Protein AF-A0A7U6KR20-F1 (afdb_monomer_lite)

Foldseek 3Di:
DDPCPDPVVVVVVVVVVVVVVCVLCVVVQVLCVVQCWGWDADPNWIKIFRNNVDPDPGDIDTDDPVVSVVLSVDDSVVNVVVVVD

pLDDT: mean 75.52, std 15.69, range [35.53, 93.5]

Radius of gyration: 16.14 Å; chains: 1; bounding box: 46×29×45 Å

Secondary structure (DSSP, 8-state):
------HHHHHHHHHHHHHHHHHHHHHHHHHHGGGT-EEEEETTEEEEETTTTSSS---EEEE-HHHHHHHHHS-HHHHHHHHH-

Sequence (85 aa):
MSNNLTFDDHKSNLFKAMNGMRKTLEPLNERLKPLGMMLWVADGLVWINRHAANDDSGGGFFIDNIRIEEMLAMTDEQLIKKLRN

Structure (mmCIF, N/CA/C/O backbone):
data_AF-A0A7U6KR20-F1
#
_entry.id   AF-A0A7U6KR20-F1
#
loop_
_atom_site.group_PDB
_atom_site.id
_atom_site.type_symbol
_atom_site.label_atom_id
_atom_site.label_alt_id
_atom_site.label_comp_id
_atom_site.label_asym_id
_atom_site.label_entity_id
_atom_site.label_seq_id
_atom_site.pdbx_PDB_ins_code
_atom_site.Cartn_x
_atom_site.Cartn_y
_ato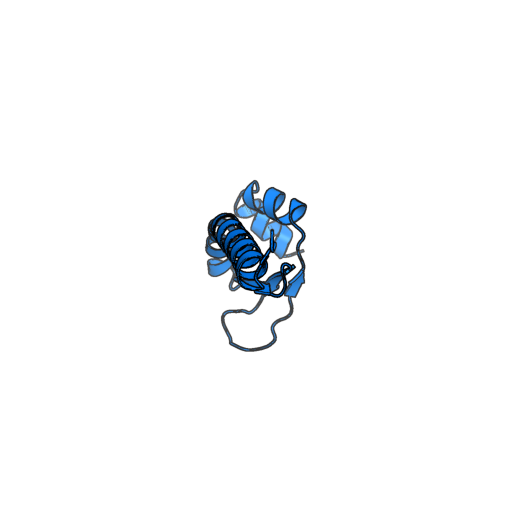m_site.Cartn_z
_atom_site.occupancy
_atom_site.B_iso_or_equiv
_atom_site.auth_seq_id
_atom_site.auth_comp_id
_atom_site.auth_asym_id
_atom_site.auth_atom_id
_atom_site.pdbx_PDB_model_num
ATOM 1 N N . MET A 1 1 ? 31.474 4.070 -35.822 1.00 37.97 1 MET A N 1
ATOM 2 C CA . MET A 1 1 ? 31.061 4.305 -34.423 1.00 37.97 1 MET A CA 1
ATOM 3 C C . MET A 1 1 ? 29.857 3.413 -34.171 1.00 37.97 1 MET A C 1
ATOM 5 O O . MET A 1 1 ? 28.797 3.708 -34.702 1.00 37.97 1 MET A O 1
ATOM 9 N N . SER A 1 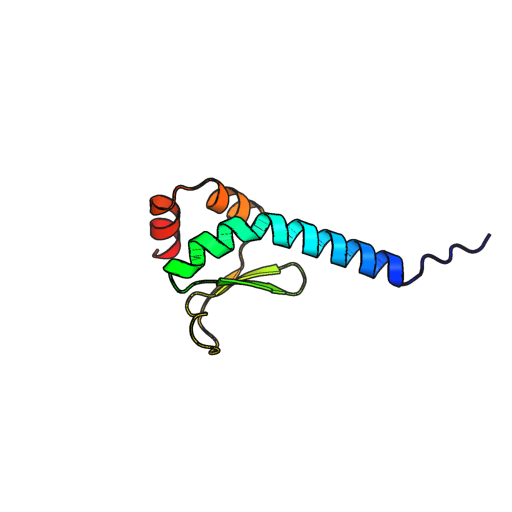2 ? 30.038 2.270 -33.504 1.00 35.53 2 SER A N 1
ATOM 10 C CA . SER A 1 2 ? 28.926 1.354 -33.214 1.00 35.53 2 SER A CA 1
ATOM 11 C C . SER A 1 2 ? 28.299 1.730 -31.878 1.00 35.53 2 SER A C 1
ATOM 13 O O . SER A 1 2 ? 28.945 1.594 -30.842 1.00 35.53 2 SER A O 1
ATOM 15 N N . ASN A 1 3 ? 27.047 2.189 -31.904 1.00 43.91 3 ASN A N 1
ATOM 16 C CA . ASN A 1 3 ? 26.221 2.301 -30.706 1.00 43.91 3 ASN A CA 1
ATOM 17 C C . ASN A 1 3 ? 25.748 0.898 -30.315 1.00 43.91 3 ASN A C 1
ATOM 19 O O . ASN A 1 3 ? 24.658 0.472 -30.686 1.00 43.91 3 ASN A O 1
ATOM 23 N N . ASN A 1 4 ? 26.580 0.179 -29.564 1.00 47.88 4 ASN A N 1
ATOM 24 C CA . ASN A 1 4 ? 26.134 -0.963 -28.773 1.00 47.88 4 ASN A CA 1
ATOM 25 C C . ASN A 1 4 ? 25.353 -0.426 -27.561 1.00 47.88 4 ASN A C 1
ATOM 27 O O . ASN A 1 4 ? 25.857 -0.436 -26.445 1.00 47.88 4 ASN A O 1
ATOM 31 N N . LEU A 1 5 ? 24.133 0.074 -27.783 1.00 44.56 5 LEU A N 1
ATOM 32 C CA . LEU A 1 5 ? 23.133 0.173 -26.717 1.00 44.56 5 LEU A CA 1
ATOM 33 C C . LEU A 1 5 ? 22.673 -1.260 -26.450 1.00 44.56 5 LEU A C 1
ATOM 35 O O . LEU A 1 5 ? 21.782 -1.786 -27.117 1.00 44.56 5 LEU A O 1
ATOM 39 N N . THR A 1 6 ? 23.403 -1.951 -25.579 1.00 49.22 6 THR A N 1
ATOM 40 C CA . THR A 1 6 ? 23.145 -3.347 -25.248 1.00 49.22 6 THR A CA 1
ATOM 41 C C . THR A 1 6 ? 21.845 -3.455 -24.456 1.00 49.22 6 THR A C 1
ATOM 43 O O . THR A 1 6 ? 21.456 -2.563 -23.703 1.00 49.22 6 THR A O 1
ATOM 46 N N . PHE A 1 7 ? 21.169 -4.593 -24.607 1.00 50.44 7 PHE A N 1
ATOM 47 C CA . PHE A 1 7 ? 19.982 -4.991 -23.837 1.00 50.44 7 PHE A CA 1
ATOM 48 C C . PHE A 1 7 ? 20.128 -4.787 -22.309 1.00 50.44 7 PHE A C 1
ATOM 50 O O . PHE A 1 7 ? 19.125 -4.689 -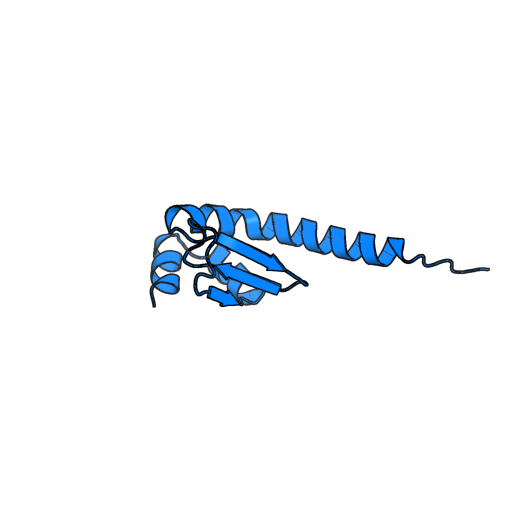21.597 1.00 50.44 7 PHE A O 1
ATOM 57 N N . ASP A 1 8 ? 21.363 -4.716 -21.806 1.00 53.84 8 ASP A N 1
ATOM 58 C CA . ASP A 1 8 ? 21.704 -4.469 -20.406 1.00 53.84 8 ASP A CA 1
ATOM 59 C C . ASP A 1 8 ? 21.332 -3.066 -19.908 1.00 53.84 8 ASP A C 1
ATOM 61 O O . ASP A 1 8 ? 20.916 -2.938 -18.757 1.00 53.84 8 ASP A O 1
ATOM 65 N N . ASP A 1 9 ? 21.378 -2.025 -20.746 1.00 53.06 9 ASP A N 1
ATOM 66 C CA . ASP A 1 9 ? 21.034 -0.660 -20.315 1.00 53.06 9 ASP A CA 1
ATOM 67 C C . ASP A 1 9 ? 19.526 -0.500 -20.069 1.00 53.06 9 ASP A C 1
ATOM 69 O O . ASP A 1 9 ? 19.103 0.142 -19.103 1.00 53.06 9 ASP A O 1
ATOM 73 N N . HIS A 1 10 ? 18.695 -1.163 -20.879 1.00 52.28 10 HIS A N 1
ATOM 74 C CA . HIS A 1 10 ? 17.246 -1.215 -20.666 1.00 52.28 10 HIS A CA 1
ATOM 75 C C . HIS A 1 10 ? 16.881 -1.976 -19.387 1.00 52.28 10 HIS A C 1
ATOM 77 O O . HIS A 1 10 ? 16.037 -1.513 -18.617 1.00 52.28 10 HIS A O 1
ATOM 83 N N . LYS A 1 11 ? 17.547 -3.107 -19.117 1.00 52.56 11 LYS A N 1
ATOM 84 C CA . LYS A 1 11 ? 17.363 -3.849 -17.862 1.00 52.56 11 LYS A CA 1
ATOM 85 C C . LYS A 1 11 ? 17.852 -3.038 -16.665 1.00 52.56 11 LYS A C 1
ATOM 87 O O . LYS A 1 11 ? 17.146 -2.962 -15.669 1.00 52.56 11 LYS A O 1
ATOM 92 N N . SER A 1 12 ? 19.002 -2.377 -16.770 1.00 60.41 12 SER A N 1
ATOM 93 C CA . SER A 1 12 ? 19.571 -1.531 -15.713 1.00 60.41 12 SER A CA 1
ATOM 94 C C . SER A 1 12 ? 18.645 -0.367 -15.348 1.00 60.41 12 SER A C 1
ATOM 96 O O . SER A 1 12 ? 18.422 -0.101 -14.166 1.00 60.41 12 SER A O 1
ATOM 98 N N . ASN A 1 13 ? 18.028 0.284 -16.338 1.00 58.72 13 ASN A N 1
ATOM 99 C CA . ASN A 1 13 ? 17.070 1.365 -16.100 1.00 58.72 13 ASN A CA 1
ATOM 100 C C . ASN A 1 13 ? 15.754 0.862 -15.492 1.00 58.72 13 ASN A C 1
ATOM 102 O O . ASN A 1 13 ? 15.247 1.486 -14.560 1.00 58.72 13 ASN A O 1
ATOM 106 N N . LEU A 1 14 ? 15.246 -0.292 -15.939 1.00 56.38 14 LEU A N 1
ATOM 107 C CA . LEU A 1 14 ? 14.065 -0.925 -15.348 1.00 56.38 14 LEU A CA 1
ATOM 108 C C . LEU A 1 14 ? 14.327 -1.350 -13.895 1.00 56.38 14 LEU A C 1
ATOM 110 O O . LEU A 1 14 ? 13.531 -1.045 -13.014 1.00 56.38 14 LEU A O 1
ATOM 114 N N . PHE A 1 15 ? 15.479 -1.961 -13.610 1.00 59.03 15 PHE A N 1
ATOM 115 C CA . PHE A 1 15 ? 15.883 -2.339 -12.254 1.00 59.03 15 PHE A CA 1
ATOM 116 C C . PHE A 1 15 ? 16.061 -1.128 -11.334 1.00 59.03 15 PHE A C 1
ATOM 118 O O . PHE A 1 15 ? 15.666 -1.180 -10.170 1.00 59.03 15 PHE A O 1
ATOM 125 N N . LYS A 1 16 ? 16.631 -0.022 -11.827 1.00 62.72 16 LYS A N 1
ATOM 126 C CA . LYS A 1 16 ? 16.747 1.229 -11.061 1.00 62.72 16 LYS A CA 1
ATOM 127 C C . LYS A 1 16 ? 15.381 1.852 -10.791 1.00 62.72 16 LYS A C 1
ATOM 129 O O . LYS A 1 16 ? 15.143 2.282 -9.666 1.00 62.72 16 LYS A O 1
ATOM 134 N N . ALA A 1 17 ? 14.485 1.851 -11.778 1.00 62.78 17 ALA A N 1
ATOM 135 C CA . ALA A 1 17 ? 13.114 2.320 -11.613 1.00 62.78 17 ALA A CA 1
ATOM 136 C C . ALA A 1 17 ? 12.347 1.455 -10.600 1.00 62.78 17 ALA A C 1
ATOM 138 O O . ALA A 1 17 ? 11.729 1.993 -9.687 1.00 62.78 17 ALA A O 1
ATOM 139 N N . MET A 1 18 ? 12.472 0.126 -10.679 1.00 65.75 18 MET A N 1
ATOM 140 C CA . MET A 1 18 ? 11.874 -0.811 -9.725 1.00 65.75 18 MET A CA 1
ATOM 141 C C . MET A 1 18 ? 12.455 -0.662 -8.315 1.00 65.75 18 MET A C 1
ATOM 143 O O . MET A 1 18 ? 11.702 -0.665 -7.348 1.00 65.75 18 MET A O 1
ATOM 147 N N . ASN A 1 19 ? 13.772 -0.485 -8.170 1.00 65.38 19 ASN A N 1
ATOM 148 C CA . ASN A 1 19 ? 14.403 -0.260 -6.865 1.00 65.38 19 ASN A CA 1
ATOM 149 C C . ASN A 1 19 ? 14.040 1.105 -6.266 1.00 65.38 19 ASN A C 1
ATOM 151 O O . ASN A 1 19 ? 13.846 1.202 -5.056 1.00 65.38 19 ASN A O 1
ATOM 155 N N . GLY A 1 20 ? 13.937 2.151 -7.091 1.00 69.06 20 GLY A N 1
ATOM 156 C CA . GLY A 1 20 ? 13.450 3.462 -6.663 1.00 69.06 20 GLY A CA 1
ATOM 157 C C . GLY A 1 20 ? 12.001 3.385 -6.190 1.00 69.06 20 GLY A C 1
ATOM 158 O O . GLY A 1 20 ? 11.687 3.816 -5.086 1.00 69.06 20 GLY A O 1
ATOM 159 N N . MET A 1 21 ? 11.148 2.725 -6.974 1.00 73.38 21 MET A N 1
ATOM 160 C CA . MET A 1 21 ? 9.746 2.493 -6.640 1.00 73.38 21 MET A CA 1
ATOM 161 C C . MET A 1 21 ? 9.599 1.653 -5.366 1.00 73.38 21 MET A C 1
ATOM 163 O O . MET A 1 21 ? 8.816 2.002 -4.492 1.00 73.38 21 MET A O 1
ATOM 167 N N . ARG A 1 22 ? 10.412 0.605 -5.189 1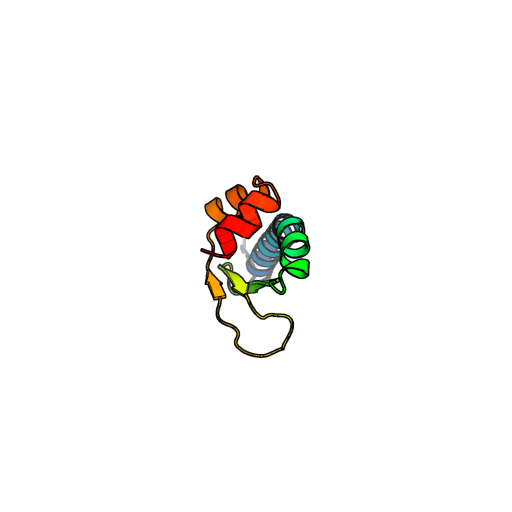.00 71.94 22 ARG A N 1
ATOM 168 C CA . ARG A 1 22 ? 10.405 -0.227 -3.978 1.00 71.94 22 ARG A CA 1
ATOM 169 C C . ARG A 1 22 ? 10.697 0.585 -2.716 1.00 71.94 22 ARG A C 1
ATOM 171 O O . ARG A 1 22 ? 9.978 0.424 -1.738 1.00 71.94 22 ARG A O 1
ATOM 178 N N . LYS A 1 23 ? 11.689 1.484 -2.753 1.00 76.62 23 LYS A N 1
ATOM 179 C CA . LYS A 1 23 ? 11.997 2.385 -1.627 1.00 76.62 23 LYS A CA 1
ATOM 180 C C . LYS A 1 23 ? 10.842 3.335 -1.312 1.00 76.62 23 LYS A C 1
ATOM 182 O O . LYS A 1 23 ? 10.563 3.582 -0.146 1.00 76.62 23 LYS A O 1
ATOM 187 N N . THR A 1 24 ? 10.159 3.846 -2.336 1.00 80.00 24 THR A N 1
ATOM 188 C CA . THR A 1 24 ? 8.983 4.710 -2.153 1.00 80.00 24 THR A CA 1
ATOM 189 C C . THR A 1 24 ? 7.791 3.948 -1.567 1.00 80.00 24 THR A C 1
ATOM 191 O O . THR A 1 24 ? 7.020 4.507 -0.794 1.00 80.00 24 THR A O 1
ATOM 194 N N . LEU A 1 25 ? 7.641 2.668 -1.913 1.00 87.00 25 LEU A N 1
ATOM 195 C CA . LEU A 1 25 ? 6.512 1.834 -1.497 1.00 87.00 25 LEU A CA 1
ATOM 196 C C . LEU A 1 25 ? 6.706 1.153 -0.140 1.00 87.00 25 LEU A C 1
ATOM 198 O O . LEU A 1 25 ? 5.722 0.766 0.484 1.00 87.00 25 LEU A O 1
ATOM 202 N N . GLU A 1 26 ? 7.943 1.006 0.330 1.00 88.44 26 GLU A N 1
ATOM 203 C CA . GLU A 1 26 ? 8.264 0.330 1.591 1.00 88.44 26 GLU A CA 1
ATOM 204 C C . GLU A 1 26 ? 7.527 0.924 2.808 1.00 88.44 26 GLU A C 1
ATOM 206 O O . GLU A 1 26 ? 6.890 0.149 3.526 1.00 88.44 26 GLU A O 1
ATOM 211 N N . PRO A 1 27 ? 7.454 2.260 3.001 1.00 90.50 27 PRO A N 1
ATOM 212 C CA . PRO A 1 27 ? 6.671 2.842 4.091 1.00 90.50 27 PRO A CA 1
ATOM 213 C C . PRO A 1 27 ? 5.179 2.499 4.013 1.00 90.50 27 PRO A C 1
ATOM 215 O O . PRO A 1 27 ? 4.545 2.249 5.035 1.00 90.50 27 PRO A O 1
ATOM 218 N N . LEU A 1 28 ? 4.605 2.462 2.806 1.00 90.12 28 LEU A N 1
ATOM 219 C CA . LEU A 1 28 ? 3.206 2.076 2.621 1.00 90.12 28 LEU A CA 1
ATOM 220 C C . LEU A 1 28 ? 3.010 0.579 2.900 1.00 90.12 28 LEU A C 1
ATOM 222 O O . LEU A 1 28 ? 2.036 0.204 3.545 1.00 90.12 28 LEU A O 1
ATOM 226 N N . ASN A 1 29 ? 3.949 -0.272 2.480 1.00 89.81 29 ASN A N 1
ATOM 227 C CA . ASN A 1 29 ? 3.889 -1.711 2.727 1.00 89.81 29 ASN A CA 1
ATOM 228 C C . ASN A 1 29 ? 3.936 -2.044 4.228 1.00 89.81 29 ASN A C 1
ATOM 230 O O . ASN A 1 29 ? 3.144 -2.860 4.693 1.00 89.81 29 ASN A O 1
ATOM 234 N N . GLU A 1 30 ? 4.807 -1.389 5.005 1.00 89.94 30 GLU A N 1
ATOM 235 C CA . GLU A 1 30 ? 4.870 -1.587 6.464 1.00 89.94 30 GLU A CA 1
ATOM 236 C C . GLU A 1 30 ? 3.564 -1.191 7.161 1.00 89.94 30 GLU A C 1
ATOM 238 O O . GLU A 1 30 ? 3.129 -1.870 8.088 1.00 89.94 30 GLU A O 1
ATOM 243 N N . ARG A 1 31 ? 2.889 -0.142 6.678 1.00 90.25 31 ARG A N 1
ATOM 244 C CA . ARG A 1 31 ? 1.593 0.304 7.218 1.00 90.25 31 ARG A CA 1
ATOM 245 C C . ARG A 1 31 ? 0.438 -0.637 6.866 1.00 90.25 31 ARG A C 1
ATOM 247 O O . ARG A 1 31 ? -0.553 -0.689 7.589 1.00 90.25 31 ARG A O 1
ATOM 254 N N . LEU A 1 32 ? 0.558 -1.392 5.774 1.00 88.75 32 LEU A N 1
ATOM 255 C CA . LEU A 1 32 ? -0.448 -2.353 5.314 1.00 88.75 32 LEU A CA 1
ATOM 256 C C . LEU A 1 32 ? -0.354 -3.713 6.025 1.00 88.75 32 LEU A C 1
ATOM 258 O O . LEU A 1 32 ? -1.388 -4.353 6.236 1.00 88.75 32 LEU A O 1
ATOM 262 N N . LYS A 1 33 ? 0.844 -4.132 6.461 1.00 87.19 33 LYS A N 1
ATOM 263 C CA . LYS A 1 33 ? 1.064 -5.426 7.138 1.00 87.19 33 LYS A CA 1
ATOM 264 C C . LYS A 1 33 ? 0.152 -5.661 8.357 1.00 87.19 33 LYS A C 1
ATOM 266 O O . LYS A 1 33 ? -0.450 -6.733 8.417 1.00 87.19 33 LYS A O 1
ATOM 271 N N . PRO A 1 34 ? -0.032 -4.710 9.302 1.00 86.50 34 PRO A N 1
ATOM 272 C CA . PRO A 1 34 ? -0.934 -4.896 10.445 1.00 86.50 34 PRO A CA 1
ATOM 273 C C . PRO A 1 34 ? -2.404 -5.073 10.049 1.00 86.50 34 PRO A C 1
ATOM 275 O O . PRO A 1 34 ? -3.200 -5.572 10.838 1.00 86.50 34 PRO A O 1
ATOM 278 N N . LEU A 1 35 ? -2.771 -4.665 8.830 1.00 84.81 35 LEU A N 1
ATOM 279 C CA . LEU A 1 35 ? -4.113 -4.819 8.271 1.00 84.81 35 LEU A CA 1
ATOM 280 C C . LEU A 1 35 ? -4.290 -6.151 7.525 1.00 84.81 35 LEU A C 1
ATOM 282 O O . LEU A 1 35 ? -5.346 -6.375 6.938 1.00 84.81 35 LEU A O 1
ATOM 286 N N . GLY A 1 36 ? -3.270 -7.019 7.517 1.00 86.00 36 GLY A N 1
ATOM 287 C CA . GLY A 1 36 ? -3.261 -8.262 6.740 1.00 86.00 36 GLY A CA 1
ATOM 288 C C . GLY A 1 36 ? -3.103 -8.040 5.232 1.00 86.00 36 GLY A C 1
ATOM 289 O O . GLY A 1 36 ? -3.385 -8.944 4.444 1.00 86.00 36 GLY A O 1
ATOM 290 N N . MET A 1 37 ? -2.671 -6.842 4.826 1.00 87.25 37 MET A N 1
ATOM 291 C CA . MET A 1 37 ? -2.517 -6.447 3.428 1.00 87.25 37 MET A CA 1
ATOM 292 C C . MET A 1 37 ? -1.035 -6.320 3.052 1.00 87.25 37 MET A C 1
ATOM 294 O O . MET A 1 37 ? -0.199 -6.019 3.901 1.00 87.25 37 MET A O 1
ATOM 298 N N . MET A 1 38 ? -0.698 -6.507 1.773 1.00 88.75 38 MET A N 1
ATOM 299 C CA . MET A 1 38 ? 0.659 -6.269 1.256 1.00 88.75 38 MET A CA 1
ATOM 300 C C . MET A 1 38 ? 0.643 -5.660 -0.144 1.00 88.75 38 MET A C 1
ATOM 302 O O . MET A 1 38 ? -0.269 -5.912 -0.935 1.00 88.75 38 MET A O 1
ATOM 306 N N . LEU A 1 39 ? 1.691 -4.896 -0.459 1.00 87.81 39 LEU A N 1
ATOM 307 C CA . LEU A 1 39 ? 1.953 -4.393 -1.803 1.00 87.81 39 LEU A CA 1
ATOM 308 C C . LEU A 1 39 ? 2.688 -5.425 -2.649 1.00 87.81 39 LEU A C 1
ATOM 310 O O . LEU A 1 39 ? 3.687 -6.006 -2.229 1.00 87.81 39 LEU A O 1
ATOM 314 N N . TRP A 1 40 ? 2.212 -5.588 -3.875 1.00 84.81 40 TRP A N 1
ATOM 315 C CA . TRP A 1 40 ? 2.828 -6.389 -4.918 1.00 84.81 40 TRP A CA 1
ATOM 316 C C . TRP A 1 40 ? 3.184 -5.465 -6.076 1.00 84.81 40 TRP A C 1
ATOM 318 O O . TRP A 1 40 ? 2.375 -4.631 -6.480 1.00 84.81 40 TRP A O 1
ATOM 328 N N . VAL A 1 41 ? 4.403 -5.600 -6.593 1.00 79.81 41 VAL A N 1
ATOM 329 C CA . VAL A 1 41 ? 4.866 -4.842 -7.759 1.00 79.81 41 VAL A CA 1
ATOM 330 C C . VAL A 1 41 ? 5.184 -5.841 -8.859 1.00 79.81 41 VAL A C 1
ATOM 332 O O . VAL A 1 41 ? 6.114 -6.634 -8.716 1.00 79.81 41 VAL A O 1
ATOM 335 N N . ALA A 1 42 ? 4.410 -5.809 -9.938 1.00 73.56 42 ALA A N 1
ATOM 336 C CA . ALA A 1 42 ? 4.580 -6.676 -11.098 1.00 73.56 42 ALA A CA 1
ATOM 337 C C . ALA A 1 42 ? 4.412 -5.840 -12.368 1.00 73.56 42 ALA A C 1
ATOM 339 O O . ALA A 1 42 ? 3.483 -5.044 -12.459 1.00 73.56 42 ALA A O 1
ATOM 340 N N . ASP A 1 43 ? 5.340 -5.977 -13.317 1.00 73.94 43 ASP A N 1
ATOM 341 C CA . ASP A 1 43 ? 5.300 -5.290 -14.618 1.00 73.94 43 ASP A CA 1
ATOM 342 C C . ASP A 1 43 ? 5.098 -3.762 -14.538 1.00 73.94 43 ASP A C 1
ATOM 344 O O . ASP A 1 43 ? 4.454 -3.147 -15.384 1.00 73.94 43 ASP A O 1
ATOM 348 N N . GLY A 1 44 ? 5.656 -3.128 -13.499 1.00 71.19 44 GLY A N 1
ATOM 349 C CA . GLY A 1 44 ? 5.528 -1.683 -13.269 1.00 71.19 44 GLY A CA 1
ATOM 350 C C . GLY A 1 44 ? 4.164 -1.241 -12.726 1.00 71.19 44 GLY A C 1
ATOM 351 O O . GLY A 1 44 ? 3.932 -0.044 -12.576 1.00 71.19 44 GLY A O 1
ATOM 352 N N . LEU A 1 45 ? 3.282 -2.188 -12.407 1.00 79.00 45 LEU A N 1
ATOM 353 C CA . LEU A 1 45 ? 2.009 -1.954 -11.741 1.00 79.00 45 LEU A CA 1
ATOM 354 C C . LEU A 1 45 ? 2.129 -2.261 -10.252 1.00 79.00 45 LEU A C 1
ATOM 356 O O . LEU A 1 45 ? 2.816 -3.201 -9.845 1.00 79.00 45 LEU A O 1
ATOM 360 N N . VAL A 1 46 ? 1.424 -1.473 -9.444 1.00 86.19 46 VAL A N 1
ATOM 361 C CA . VAL A 1 46 ? 1.353 -1.652 -7.996 1.00 86.19 46 VAL A CA 1
ATOM 362 C C . VAL A 1 46 ? -0.036 -2.157 -7.629 1.00 86.19 46 VAL A C 1
ATOM 364 O O . VAL A 1 46 ? -1.054 -1.598 -8.036 1.00 86.19 46 VAL A O 1
ATOM 367 N N . TRP A 1 47 ? -0.072 -3.234 -6.857 1.00 88.38 47 TRP A N 1
ATOM 368 C CA . TRP A 1 47 ? -1.280 -3.933 -6.438 1.00 88.38 47 TRP A CA 1
ATOM 369 C C . TRP A 1 47 ? -1.315 -4.022 -4.911 1.00 88.38 47 TRP A C 1
ATOM 371 O O . TRP A 1 47 ? -0.339 -4.450 -4.298 1.00 88.38 47 TRP A O 1
ATOM 381 N N . ILE A 1 48 ? -2.446 -3.682 -4.283 1.00 88.12 48 ILE A N 1
ATOM 382 C CA . ILE A 1 48 ? -2.698 -3.979 -2.862 1.00 88.12 48 ILE A CA 1
ATOM 383 C C . ILE A 1 48 ? -3.464 -5.296 -2.767 1.00 88.12 48 ILE A C 1
ATOM 385 O O . ILE A 1 48 ? -4.621 -5.387 -3.182 1.00 88.12 48 ILE A O 1
ATOM 389 N N . ASN A 1 49 ? -2.826 -6.318 -2.200 1.00 86.94 49 ASN A N 1
ATOM 390 C CA . ASN A 1 49 ? -3.459 -7.597 -1.899 1.00 86.94 49 ASN A CA 1
ATOM 391 C C . ASN A 1 49 ? -4.052 -7.529 -0.488 1.00 86.94 49 ASN A C 1
ATOM 393 O O . ASN A 1 49 ? -3.327 -7.245 0.467 1.00 86.94 49 ASN A O 1
ATOM 397 N N . ARG A 1 50 ? -5.363 -7.771 -0.352 1.00 83.19 50 ARG A N 1
ATOM 398 C CA . ARG A 1 50 ? -6.069 -7.628 0.929 1.00 83.19 50 ARG A CA 1
ATOM 399 C C . ARG A 1 50 ? -5.927 -8.837 1.855 1.00 83.19 50 ARG A C 1
ATOM 401 O O . ARG A 1 50 ? -6.328 -8.728 3.011 1.00 83.19 50 ARG A O 1
ATOM 408 N N . HIS A 1 51 ? -5.438 -9.981 1.370 1.00 73.62 51 HIS A N 1
ATOM 409 C CA . HIS A 1 51 ? -5.391 -11.244 2.129 1.00 73.62 51 HIS A CA 1
ATOM 410 C C . HIS A 1 51 ? -4.014 -11.909 2.068 1.00 73.62 51 HIS A C 1
ATOM 412 O O . HIS A 1 51 ? -3.898 -13.129 2.089 1.00 73.62 51 HIS A O 1
ATOM 418 N N . ALA A 1 52 ? -2.955 -11.108 2.013 1.00 64.69 52 ALA A N 1
ATOM 419 C CA . ALA A 1 52 ? -1.614 -11.595 1.715 1.00 64.69 52 ALA A CA 1
ATOM 420 C C . ALA A 1 52 ? -0.958 -12.416 2.849 1.00 64.69 52 ALA A C 1
ATOM 422 O O . ALA A 1 52 ? 0.156 -12.900 2.681 1.00 64.69 52 ALA A O 1
ATOM 423 N N . ALA A 1 53 ? -1.622 -12.573 4.003 1.00 57.69 53 ALA A N 1
ATOM 424 C CA . ALA A 1 53 ? -1.161 -13.461 5.074 1.00 57.69 53 ALA A CA 1
ATOM 425 C C . ALA A 1 53 ? -1.219 -14.950 4.682 1.00 57.69 53 ALA A C 1
ATOM 427 O O . ALA A 1 53 ? -0.468 -15.747 5.237 1.00 57.69 53 ALA A O 1
ATOM 428 N N . ASN A 1 54 ? -2.070 -15.307 3.717 1.00 53.97 54 ASN A N 1
ATOM 429 C CA . 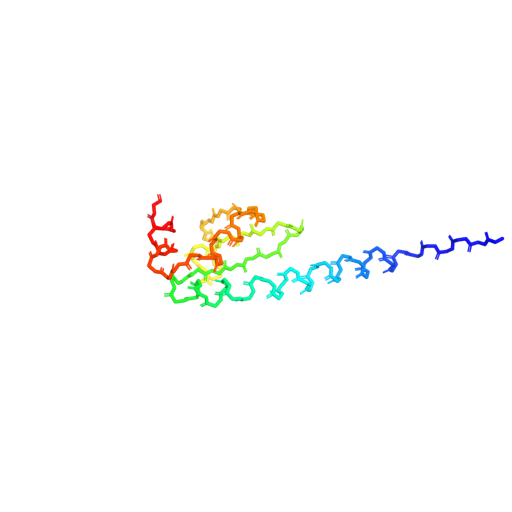ASN A 1 54 ? -2.158 -16.648 3.160 1.00 53.97 54 ASN A CA 1
ATOM 430 C C . ASN A 1 54 ? -1.829 -16.543 1.669 1.00 53.97 54 ASN A C 1
ATOM 432 O O . ASN A 1 54 ? -2.343 -15.651 1.002 1.00 53.97 54 ASN A O 1
ATOM 436 N N . ASP A 1 55 ? -0.995 -17.446 1.156 1.00 54.66 55 ASP A N 1
ATOM 437 C CA . ASP A 1 55 ? -0.491 -17.536 -0.233 1.00 54.66 55 ASP A CA 1
ATOM 438 C C . ASP A 1 55 ? -1.594 -17.757 -1.299 1.00 54.66 55 ASP A C 1
ATOM 440 O O . ASP A 1 55 ? -1.342 -18.178 -2.427 1.00 54.66 55 ASP A O 1
ATOM 444 N N . ASP A 1 56 ? -2.846 -17.514 -0.921 1.00 53.66 56 ASP A N 1
ATOM 445 C CA . ASP A 1 56 ? -4.017 -17.657 -1.750 1.00 53.66 56 ASP A CA 1
ATOM 446 C C . ASP A 1 56 ? -4.316 -16.348 -2.478 1.00 53.66 56 ASP A C 1
ATOM 448 O O . ASP A 1 56 ? -3.996 -15.250 -2.016 1.00 53.66 56 ASP A O 1
ATOM 452 N N . SER A 1 57 ? -4.952 -16.492 -3.634 1.00 53.66 57 SER A N 1
ATOM 453 C CA . SER A 1 57 ? -5.381 -15.451 -4.579 1.00 53.66 57 SER A CA 1
ATOM 454 C C . SER A 1 57 ? -6.416 -14.464 -4.000 1.00 53.66 57 SER A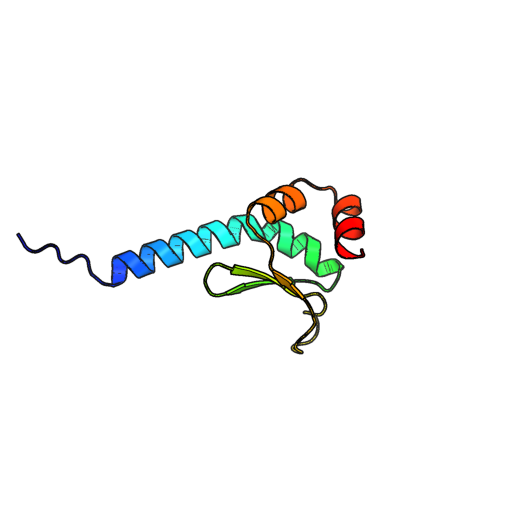 C 1
ATOM 456 O O . SER A 1 57 ? -7.506 -14.258 -4.533 1.00 53.66 57 SER A O 1
ATOM 458 N N . GLY A 1 58 ? -6.079 -13.835 -2.877 1.00 59.50 58 GLY A N 1
ATOM 459 C CA . GLY A 1 58 ? -6.868 -12.830 -2.198 1.00 59.50 58 GLY A CA 1
ATOM 460 C C . GLY A 1 58 ? -7.193 -11.666 -3.118 1.00 59.50 58 GLY A C 1
ATOM 461 O O . GLY A 1 58 ? -6.324 -11.129 -3.808 1.00 59.50 58 GLY A O 1
ATOM 462 N N . GLY A 1 59 ? -8.461 -11.256 -3.099 1.00 78.44 59 GLY A N 1
ATOM 463 C CA . GLY A 1 59 ? -8.919 -10.081 -3.824 1.00 78.44 59 GLY A CA 1
ATOM 464 C C . GLY A 1 59 ? -8.050 -8.857 -3.522 1.00 78.44 59 GLY A C 1
ATOM 465 O O . GLY A 1 59 ? -7.598 -8.627 -2.397 1.00 78.44 59 GLY A O 1
ATOM 466 N N . GLY A 1 60 ? -7.827 -8.041 -4.542 1.00 85.31 60 GLY A N 1
ATOM 467 C CA . GLY A 1 60 ? -7.009 -6.845 -4.437 1.00 85.31 60 GLY A CA 1
ATOM 468 C C . GLY A 1 60 ? -7.435 -5.787 -5.431 1.00 85.31 60 GLY A C 1
ATOM 469 O O . GLY A 1 60 ? -8.495 -5.890 -6.049 1.00 85.31 60 GLY A O 1
ATOM 470 N N . PHE A 1 61 ? -6.644 -4.731 -5.528 1.00 86.56 61 PHE A N 1
ATOM 471 C CA . PHE A 1 61 ? -6.875 -3.670 -6.495 1.00 86.56 61 PHE A CA 1
ATOM 472 C C . PHE A 1 61 ? -5.557 -3.019 -6.892 1.00 86.56 61 PHE A C 1
ATOM 474 O O . PHE A 1 61 ? -4.625 -2.910 -6.090 1.00 86.56 61 PHE A O 1
ATOM 481 N N . PHE A 1 62 ? -5.502 -2.588 -8.148 1.00 88.06 62 PHE A N 1
ATOM 482 C CA . PHE A 1 62 ? -4.398 -1.797 -8.660 1.00 88.06 62 PHE A CA 1
ATOM 483 C C . PHE A 1 62 ? -4.491 -0.366 -8.142 1.00 88.06 62 PHE A C 1
ATOM 485 O O . PHE A 1 62 ? -5.583 0.197 -8.026 1.00 88.06 62 PHE A O 1
ATOM 492 N N . ILE A 1 63 ? -3.333 0.218 -7.861 1.00 86.44 63 ILE A N 1
ATOM 493 C CA . ILE A 1 63 ? -3.196 1.624 -7.501 1.00 86.44 63 ILE A CA 1
ATOM 494 C C . ILE A 1 63 ? -2.201 2.293 -8.442 1.00 86.44 63 ILE A C 1
ATOM 496 O O . ILE A 1 63 ? -1.181 1.713 -8.812 1.00 86.44 63 ILE A O 1
ATOM 500 N N . ASP A 1 64 ? -2.520 3.519 -8.838 1.00 84.19 64 ASP A N 1
ATOM 501 C CA . ASP A 1 64 ? -1.605 4.373 -9.585 1.00 84.19 64 ASP A CA 1
ATOM 502 C C . ASP A 1 64 ? -0.680 5.161 -8.639 1.00 84.19 64 ASP A C 1
ATOM 504 O O . ASP A 1 64 ? -0.848 5.170 -7.414 1.00 84.19 64 ASP A O 1
ATOM 508 N N . ASN A 1 65 ? 0.300 5.850 -9.225 1.00 81.00 65 ASN A N 1
ATOM 509 C CA . ASN A 1 65 ? 1.289 6.629 -8.480 1.00 81.00 65 ASN A CA 1
ATOM 510 C C . ASN A 1 65 ? 0.669 7.777 -7.668 1.00 81.00 65 ASN A C 1
ATOM 512 O O . ASN A 1 65 ? 1.133 8.044 -6.563 1.00 81.00 65 ASN A O 1
ATOM 516 N N . ILE A 1 66 ? -0.398 8.416 -8.159 1.00 84.81 66 ILE A N 1
ATOM 517 C CA . ILE A 1 66 ? -1.066 9.513 -7.439 1.00 84.81 66 ILE A CA 1
ATOM 518 C C . ILE A 1 66 ? -1.719 8.962 -6.169 1.00 84.81 66 ILE A C 1
ATOM 520 O O . ILE A 1 66 ? -1.587 9.537 -5.090 1.00 84.81 66 ILE A O 1
ATOM 524 N N . ARG A 1 67 ? -2.387 7.808 -6.259 1.00 86.69 67 ARG A N 1
ATOM 525 C CA . ARG A 1 67 ? -3.000 7.154 -5.097 1.00 86.69 67 ARG A CA 1
ATOM 526 C C . ARG A 1 67 ? -1.973 6.642 -4.101 1.00 86.69 67 ARG A C 1
ATOM 528 O O . ARG A 1 67 ? -2.239 6.717 -2.905 1.00 86.69 67 ARG A O 1
ATOM 535 N N . ILE A 1 68 ? -0.813 6.184 -4.564 1.00 87.38 68 ILE A N 1
ATOM 536 C CA . ILE A 1 68 ? 0.312 5.834 -3.687 1.00 87.38 68 ILE A CA 1
ATOM 537 C C . ILE A 1 68 ? 0.753 7.055 -2.875 1.00 87.38 68 ILE A C 1
ATOM 539 O O . ILE A 1 68 ? 0.840 6.969 -1.651 1.00 87.38 68 ILE A O 1
ATOM 543 N N . GLU A 1 69 ? 0.987 8.192 -3.533 1.00 86.81 69 GLU A N 1
ATOM 544 C CA . GLU A 1 69 ? 1.405 9.434 -2.872 1.00 86.81 69 GLU A CA 1
ATOM 545 C C . GLU A 1 69 ? 0.359 9.928 -1.868 1.00 86.81 69 GLU A C 1
ATOM 547 O O . GLU A 1 69 ? 0.695 10.254 -0.728 1.00 86.81 69 GLU A O 1
ATOM 552 N N . GLU A 1 70 ? -0.923 9.904 -2.240 1.00 90.44 70 GLU A N 1
ATOM 553 C CA . GLU A 1 70 ? -2.013 10.232 -1.322 1.00 90.44 70 GLU A CA 1
ATOM 554 C C . GLU A 1 70 ? -2.023 9.317 -0.091 1.00 90.44 70 GLU A C 1
ATOM 556 O O . GLU A 1 70 ? -2.160 9.794 1.031 1.00 90.44 70 GLU A O 1
ATOM 561 N N . MET A 1 71 ? -1.891 8.000 -0.280 1.00 91.38 71 MET A N 1
ATOM 562 C CA . MET A 1 71 ? -1.900 7.029 0.819 1.00 91.38 71 MET A CA 1
ATOM 563 C C . MET A 1 71 ? -0.684 7.194 1.736 1.00 91.38 71 MET A C 1
ATOM 565 O O . MET A 1 71 ? -0.814 7.064 2.955 1.00 91.38 71 MET A O 1
ATOM 569 N N . LEU A 1 72 ? 0.481 7.527 1.177 1.00 89.81 72 LEU A N 1
ATOM 570 C CA . LEU A 1 72 ? 1.683 7.858 1.943 1.00 89.81 72 LEU A CA 1
ATOM 571 C C . LEU A 1 72 ? 1.499 9.129 2.784 1.00 89.81 72 LEU A C 1
ATOM 573 O O . LEU A 1 72 ? 1.999 9.178 3.905 1.00 89.81 72 LEU A O 1
ATOM 577 N N . ALA A 1 73 ? 0.757 10.117 2.280 1.00 91.50 73 ALA A N 1
ATOM 578 C CA . ALA A 1 73 ? 0.460 11.359 2.993 1.00 91.50 73 ALA A CA 1
ATOM 579 C C . ALA A 1 73 ? -0.667 11.232 4.041 1.00 91.50 73 ALA A C 1
ATOM 581 O O . ALA A 1 73 ? -0.806 12.104 4.900 1.00 91.50 73 ALA A O 1
ATOM 582 N N . MET A 1 74 ? -1.483 10.173 3.984 1.00 93.50 74 MET A N 1
ATOM 583 C CA . MET A 1 74 ? -2.575 9.932 4.935 1.00 93.50 74 MET A CA 1
ATOM 584 C C . MET A 1 74 ? -2.070 9.483 6.305 1.00 93.50 74 MET A C 1
ATOM 586 O O . MET A 1 74 ? -1.097 8.737 6.406 1.00 93.50 74 MET A O 1
ATOM 590 N N . THR A 1 75 ? -2.809 9.824 7.362 1.00 92.81 75 THR A N 1
ATOM 591 C CA . THR A 1 75 ? -2.644 9.183 8.677 1.00 92.81 75 THR A CA 1
ATOM 592 C C . THR A 1 75 ? -3.087 7.717 8.628 1.00 92.81 75 THR A C 1
ATOM 594 O O . THR A 1 75 ? -3.812 7.305 7.719 1.00 92.81 75 THR A O 1
ATOM 597 N N . ASP A 1 76 ? -2.676 6.907 9.605 1.00 88.81 76 ASP A N 1
ATOM 598 C CA . ASP A 1 76 ? -3.074 5.491 9.662 1.00 88.81 76 ASP A CA 1
ATOM 599 C C . ASP A 1 76 ? -4.593 5.318 9.756 1.00 88.81 76 ASP A C 1
ATOM 601 O O . ASP A 1 76 ? -5.163 4.465 9.082 1.00 88.81 76 ASP A O 1
ATOM 605 N N . GLU A 1 77 ? -5.275 6.185 10.505 1.00 90.75 77 GLU A N 1
ATOM 606 C CA . GLU A 1 77 ? -6.736 6.173 10.607 1.00 90.75 77 GLU A CA 1
ATOM 607 C C . GLU A 1 77 ? -7.414 6.459 9.255 1.00 90.75 77 GLU A C 1
ATOM 609 O O . GLU A 1 77 ? -8.348 5.755 8.858 1.00 90.75 77 GLU A O 1
ATOM 614 N N . GLN A 1 78 ? -6.922 7.457 8.511 1.00 92.56 78 GLN A N 1
ATOM 615 C CA . GLN A 1 78 ? -7.430 7.791 7.177 1.00 92.56 78 GLN A CA 1
ATOM 616 C C . GLN A 1 78 ? -7.192 6.653 6.182 1.00 92.56 78 GLN A C 1
ATOM 618 O O . GLN A 1 78 ? -8.093 6.311 5.413 1.00 92.56 78 GLN A O 1
ATOM 623 N N . LEU A 1 79 ? -6.003 6.047 6.227 1.00 90.69 79 LEU A N 1
ATOM 624 C CA . LEU A 1 79 ? -5.639 4.915 5.385 1.00 90.69 79 LEU A CA 1
ATOM 625 C C . LEU A 1 79 ? -6.564 3.719 5.651 1.00 90.69 79 LEU A C 1
ATOM 627 O O . LEU A 1 79 ? -7.153 3.179 4.717 1.00 90.69 79 LEU A O 1
ATOM 631 N N . ILE A 1 80 ? -6.771 3.356 6.920 1.00 88.50 80 ILE A N 1
ATOM 632 C CA . ILE A 1 80 ? -7.673 2.266 7.320 1.00 88.50 80 ILE A CA 1
ATOM 633 C C . ILE A 1 80 ? -9.100 2.536 6.841 1.00 88.50 80 ILE A C 1
ATOM 635 O O . ILE A 1 80 ? -9.738 1.650 6.271 1.00 88.50 80 ILE A O 1
ATOM 639 N N . LYS A 1 81 ? -9.604 3.759 7.043 1.00 90.62 81 LYS A N 1
ATOM 640 C CA . LYS A 1 81 ? -10.947 4.148 6.599 1.00 90.62 81 LYS A CA 1
ATOM 641 C C . LYS A 1 81 ? -11.090 4.050 5.080 1.00 90.62 81 LYS A C 1
ATOM 643 O O . LYS A 1 81 ? -12.112 3.568 4.603 1.00 90.62 81 LYS A O 1
ATOM 648 N N . LYS A 1 82 ? -10.070 4.469 4.325 1.00 88.69 82 LYS A N 1
ATOM 649 C CA . LYS A 1 82 ? -10.048 4.381 2.858 1.00 88.69 82 LYS A CA 1
ATOM 650 C C . LYS A 1 82 ? -10.025 2.934 2.360 1.00 88.69 82 LYS A C 1
ATOM 652 O O . LYS A 1 82 ? -10.675 2.647 1.369 1.00 88.69 82 LYS A O 1
ATOM 657 N N . LEU A 1 83 ? -9.299 2.043 3.035 1.00 84.50 83 LEU A N 1
ATOM 658 C CA . LEU A 1 83 ? -9.126 0.640 2.630 1.00 84.50 83 LEU A CA 1
ATOM 659 C C . LEU A 1 83 ? -10.304 -0.280 2.993 1.00 84.50 83 LEU A C 1
ATOM 661 O O . LEU A 1 83 ? -10.397 -1.386 2.460 1.00 84.50 83 LEU A O 1
ATOM 665 N N . ARG A 1 84 ? -11.160 0.136 3.933 1.00 79.00 84 ARG A N 1
ATOM 666 C CA . ARG A 1 84 ? -12.337 -0.630 4.382 1.00 79.00 84 ARG A CA 1
ATOM 667 C C . ARG A 1 84 ? -13.622 -0.313 3.615 1.00 79.00 84 ARG A C 1
ATOM 669 O O . ARG A 1 84 ? -14.557 -1.105 3.707 1.00 79.00 84 ARG A O 1
ATOM 676 N N . ASN A 1 85 ? -13.666 0.819 2.914 1.00 67.19 85 ASN A N 1
ATOM 677 C CA . ASN A 1 85 ? -14.774 1.215 2.040 1.00 67.19 85 ASN A CA 1
ATOM 678 C C . ASN A 1 85 ? -14.593 0.638 0.633 1.00 67.19 85 ASN A C 1
ATOM 680 O O . ASN A 1 85 ? -15.630 0.362 -0.005 1.00 67.19 85 ASN A O 1
#